Protein 2HUH (pdb70)

Secondary structure (DSSP, 8-state):
-PPPPTTTTS--EEEEEEES-TT----EEEEEEE-SSSEEEEEEEEEETTEEEEEEEEEE-TTEEEEEEEE-GGGGG--EEEEEEEEE-SSS-------EEEEEE--GGGGG-GGGSEEETTEEEEEEEEEEEETTEE-TTS--

Organism: Bacteroides thetaiotaomicron (strain ATCC 29148 / DSM 2079 / JCM 5827 / CCUG 10774 / NCTC 10582 / VPI-5482 / E50) (NCBI:txid226186)

Structure (mmCIF, N/CA/C/O backbone):
data_2HUH
#
_entry.id   2HUH
#
_cell.length_a   43.043
_cell.length_b   43.043
_cell.length_c   167.295
_cell.angle_alpha   90.000
_cell.angle_beta   90.000
_cell.angle_gamma   90.000
#
_symmetry.space_group_name_H-M   'P 43 21 2'
#
loop_
_entity.id
_entity.type
_entity.pdbx_description
1 polymer 'Putative DNA mismatch repair protein'
2 non-polymer 'MAGNESIUM ION'
3 water water
#
loop_
_atom_site.group_PDB
_atom_site.id
_atom_site.type_symbol
_atom_site.label_atom_id
_atom_site.label_alt_id
_atom_site.label_comp_id
_atom_site.label_asym_id
_atom_site.label_entity_id
_atom_site.label_seq_id
_atom_site.pdbx_PDB_ins_code
_atom_site.Cartn_x
_atom_site.Cartn_y
_atom_site.Cartn_z
_atom_site.occupancy
_atom_site.B_iso_or_equiv
_atom_site.auth_seq_id
_atom_site.auth_comp_id
_atom_site.auth_asym_id
_atom_site.auth_atom_id
_atom_site.pdbx_PDB_model_num
ATOM 1 N N . ARG A 1 1 ? 0.937 -13.259 61.440 1.00 25.01 81 ARG A N 1
ATOM 2 C CA . ARG A 1 1 ? 0.290 -12.120 60.712 1.00 23.86 81 ARG A CA 1
ATOM 3 C C . ARG A 1 1 ? -0.776 -11.433 61.560 1.00 22.72 81 ARG A C 1
ATOM 4 O O . ARG A 1 1 ? -1.502 -12.071 62.348 1.00 21.67 81 ARG A O 1
ATOM 8 N N . GLN A 1 2 ? -0.882 -10.123 61.362 1.00 21.61 82 GLN A N 1
ATOM 9 C CA . GLN A 1 2 ? -1.879 -9.326 62.050 1.00 22.60 82 GLN A CA 1
ATOM 10 C C . GLN A 1 2 ? -3.224 -9.366 61.302 1.00 21.34 82 GLN A C 1
ATOM 11 O O . GLN A 1 2 ? -3.262 -9.356 60.085 1.00 19.61 82 GLN A O 1
ATOM 17 N N . PRO A 1 3 ? -4.331 -9.402 62.056 1.00 21.25 83 PRO A N 1
ATOM 18 C CA . PRO A 1 3 ? -5.656 -9.336 61.441 1.00 20.09 83 PRO A CA 1
ATOM 19 C C . PRO A 1 3 ? -6.013 -7.900 61.052 1.00 19.77 83 PRO A C 1
ATOM 20 O O . PRO A 1 3 ? -5.319 -6.936 61.444 1.00 20.02 83 PRO A O 1
ATOM 24 N N . GLU A 1 4 ? -7.092 -7.765 60.290 1.00 19.62 84 GLU A N 1
ATOM 25 C CA . GLU A 1 4 ? -7.667 -6.456 60.054 1.00 17.97 84 GLU A CA 1
ATOM 26 C C . GLU A 1 4 ? -8.081 -5.783 61.369 1.00 16.62 84 GLU A C 1
ATOM 27 O O . GLU A 1 4 ? -8.362 -6.447 62.391 1.00 20.88 84 GLU A O 1
ATOM 33 N N . VAL A 1 5 ? -8.134 -4.463 61.328 1.00 13.40 85 VAL A N 1
ATOM 34 C CA . VAL A 1 5 ? -8.386 -3.615 62.496 1.00 14.54 85 VAL A CA 1
ATOM 35 C C . VAL A 1 5 ? -9.852 -3.195 62.521 1.00 13.85 85 VAL A C 1
ATOM 36 O O . VAL A 1 5 ? -10.428 -2.834 61.498 1.00 12.02 85 VAL A O 1
ATOM 40 N N . ARG A 1 6 ? -10.451 -3.222 63.707 1.00 13.22 86 ARG A N 1
ATOM 41 C CA . ARG A 1 6 ? -11.777 -2.673 63.902 1.00 14.66 86 ARG A CA 1
ATOM 42 C C . ARG A 1 6 ? -11.759 -1.202 63.509 1.00 15.66 86 ARG A C 1
ATOM 43 O O . ARG A 1 6 ? -10.849 -0.464 63.890 1.00 19.58 86 ARG A O 1
ATOM 45 N N . GLY A 1 7 ? -12.716 -0.785 62.684 1.00 13.54 87 GLY A N 1
ATOM 46 C CA . GLY A 1 7 ? -12.766 0.592 62.235 1.00 12.90 87 GLY A CA 1
ATOM 47 C C . GLY A 1 7 ? -11.912 0.868 61.011 1.00 13.14 87 GLY A C 1
ATOM 48 O O . GLY A 1 7 ? -11.985 1.959 60.461 1.00 13.77 87 GLY A O 1
ATOM 49 N N . GLY A 1 8 ? -11.075 -0.087 60.614 1.00 11.60 88 GLY A N 1
ATOM 50 C CA . GLY A 1 8 ? -10.131 0.131 59.538 1.00 11.50 88 GLY A CA 1
ATOM 51 C C . GLY A 1 8 ? -10.749 0.071 58.146 1.00 10.82 88 GLY A C 1
ATOM 52 O O . GLY A 1 8 ? -10.046 0.283 57.142 1.00 10.44 88 GLY A O 1
ATOM 53 N N . ASP A 1 9 ? -12.055 -0.205 58.037 1.00 9.76 89 ASP A N 1
ATOM 54 C CA . ASP A 1 9 ? -12.711 -0.134 56.711 1.00 9.94 89 ASP A CA 1
ATOM 55 C C . ASP A 1 9 ? -13.086 1.288 56.337 1.00 10.62 89 ASP A C 1
ATOM 56 O O . ASP A 1 9 ? -13.544 1.543 55.224 1.00 12.52 89 ASP A O 1
ATOM 61 N N . THR A 1 10 ? -12.841 2.201 57.256 1.00 10.83 90 THR A N 1
ATOM 62 C CA . THR A 1 10 ? -12.873 3.623 57.008 1.00 13.42 90 THR A CA 1
ATOM 63 C C . THR A 1 10 ? -11.472 4.005 56.586 1.00 11.92 90 THR A C 1
ATOM 64 O O . THR A 1 10 ? -10.489 3.731 57.272 1.00 13.64 90 THR A O 1
ATOM 68 N N . LEU A 1 11 ? -11.363 4.654 55.441 1.00 11.92 91 LEU A N 1
ATOM 69 C CA . LEU A 1 11 ? -10.050 4.999 54.929 1.00 11.23 91 LEU A CA 1
ATOM 70 C C . LEU A 1 11 ? -9.485 6.228 55.658 1.00 10.83 91 LEU A C 1
ATOM 71 O O . LEU A 1 11 ? -10.125 7.282 55.699 1.00 13.90 91 LEU A O 1
ATOM 76 N N . ASN A 1 12 ? -8.295 6.051 56.238 1.00 10.95 92 ASN A N 1
ATOM 77 C CA . ASN A 1 12 ? -7.520 7.121 56.862 1.00 10.25 92 ASN A CA 1
ATOM 78 C C . ASN A 1 12 ? -6.097 6.995 56.357 1.00 12.33 92 ASN A C 1
ATOM 79 O O . ASN A 1 12 ? -5.437 5.988 56.629 1.00 12.88 92 ASN A O 1
ATOM 84 N N . VAL A 1 13 ? -5.644 7.996 55.602 1.00 8.53 93 VAL A N 1
ATOM 85 C CA . VAL A 1 13 ? -4.325 7.958 54.994 1.00 8.08 93 VAL A CA 1
ATOM 86 C C . VAL A 1 13 ? -3.689 9.320 55.180 1.00 8.70 93 VAL A C 1
ATOM 87 O O . VAL A 1 13 ? -4.328 10.334 54.903 1.00 9.19 93 VAL A O 1
ATOM 91 N N . PHE A 1 14 ? -2.423 9.313 55.577 1.00 8.08 94 PHE A N 1
ATOM 92 C CA . PHE A 1 14 ? -1.693 10.542 55.945 1.00 9.38 94 PHE A CA 1
ATOM 93 C C . PHE A 1 14 ? -0.342 10.587 55.280 1.00 10.37 94 PHE A C 1
ATOM 94 O O . PHE A 1 14 ? 0.298 9.544 55.061 1.00 10.37 94 PHE A O 1
ATOM 102 N N . LEU A 1 15 ? 0.102 11.799 54.990 1.00 9.65 95 LEU A N 1
ATOM 103 C CA . LEU A 1 15 ? 1.462 12.050 54.530 1.00 8.99 95 LEU A CA 1
ATOM 104 C C . LEU A 1 15 ? 2.192 12.649 55.716 1.00 10.34 95 LEU A C 1
ATOM 105 O O . LEU A 1 15 ? 1.770 13.687 56.227 1.00 10.47 95 LEU A O 1
ATOM 110 N N . ALA A 1 16 ? 3.270 12.007 56.173 1.00 9.54 96 ALA A N 1
ATOM 111 C CA . ALA A 1 16 ? 3.945 12.408 57.434 1.00 9.57 96 ALA A CA 1
ATOM 112 C C . ALA A 1 16 ? 5.391 12.722 57.139 1.00 11.26 96 ALA A C 1
ATOM 113 O O . ALA A 1 16 ? 6.051 11.953 56.426 1.00 10.05 96 ALA A O 1
ATOM 115 N N . TYR A 1 17 ? 5.892 13.816 57.719 1.00 9.79 97 TYR A N 1
ATOM 116 C CA . TYR A 1 17 ? 7.295 14.134 57.643 1.00 8.88 97 TYR A CA 1
ATOM 117 C C . TYR A 1 17 ? 7.873 14.065 59.047 1.00 10.81 97 TYR A C 1
ATOM 118 O O . TYR A 1 17 ? 7.278 14.584 59.980 1.00 9.61 97 TYR A O 1
ATOM 127 N N . VAL A 1 18 ? 9.002 13.374 59.171 1.00 8.86 98 VAL A N 1
ATOM 128 C CA . VAL A 1 18 ? 9.590 13.077 60.467 1.00 8.53 98 VAL A CA 1
ATOM 129 C C . VAL A 1 18 ? 11.101 13.317 60.411 1.00 7.51 98 VAL A C 1
ATOM 130 O O . VAL A 1 18 ? 11.752 12.879 59.471 1.00 9.39 98 VAL A O 1
ATOM 134 N N . PRO A 1 19 ? 11.683 13.949 61.456 1.00 8.43 99 PRO A N 1
ATOM 135 C CA . PRO A 1 19 ? 13.137 14.014 61.449 1.00 9.82 99 PRO A CA 1
ATOM 136 C C . PRO A 1 19 ? 13.757 12.626 61.671 1.00 10.36 99 PRO A C 1
ATOM 137 O O . PRO A 1 19 ? 13.226 11.808 62.434 1.00 11.13 99 PRO A O 1
ATOM 141 N N . GLU A 1 20 ? 14.899 12.383 61.050 1.00 9.19 100 GLU A N 1
ATOM 142 C CA . GLU A 1 20 ? 15.649 11.162 61.317 1.00 11.65 100 GLU A CA 1
ATOM 143 C C . GLU A 1 20 ? 16.160 11.192 62.758 1.00 13.00 100 GLU A C 1
ATOM 144 O O . GLU A 1 20 ? 16.228 10.168 63.413 1.00 11.76 100 GLU A O 1
ATOM 150 N N . ASP A 1 21 ? 16.541 12.384 63.229 1.00 9.44 101 ASP A N 1
ATOM 151 C CA . ASP A 1 21 ? 17.109 12.559 64.569 1.00 10.05 101 ASP A CA 1
ATOM 152 C C . ASP A 1 21 ? 16.534 13.842 65.135 1.00 8.74 101 ASP A C 1
ATOM 153 O O . ASP A 1 21 ? 17.055 14.930 64.889 1.00 8.79 101 ASP A O 1
ATOM 158 N N . ALA A 1 22 ? 15.458 13.717 65.904 1.00 9.28 102 ALA A N 1
ATOM 159 C CA . ALA A 1 22 ? 14.793 14.906 66.454 1.00 9.50 102 ALA A CA 1
ATOM 160 C C . ALA A 1 22 ? 15.638 15.638 67.465 1.00 10.60 102 ALA A C 1
ATOM 161 O O . ALA A 1 22 ? 15.316 16.779 67.826 1.00 11.81 102 ALA A O 1
ATOM 163 N N . LYS A 1 23 ? 16.667 14.985 67.993 1.00 9.44 103 LYS A N 1
ATOM 164 C CA . LYS A 1 23 ? 17.585 15.631 68.907 1.00 9.88 103 LYS A CA 1
ATOM 165 C C . LYS A 1 23 ? 18.663 16.491 68.270 1.00 7.20 103 LYS A C 1
ATOM 166 O O . LYS A 1 23 ? 19.429 17.103 68.999 1.00 8.11 103 LYS A O 1
ATOM 172 N N . ALA A 1 24 ? 18.768 16.460 66.930 1.00 6.77 104 ALA A N 1
ATOM 173 C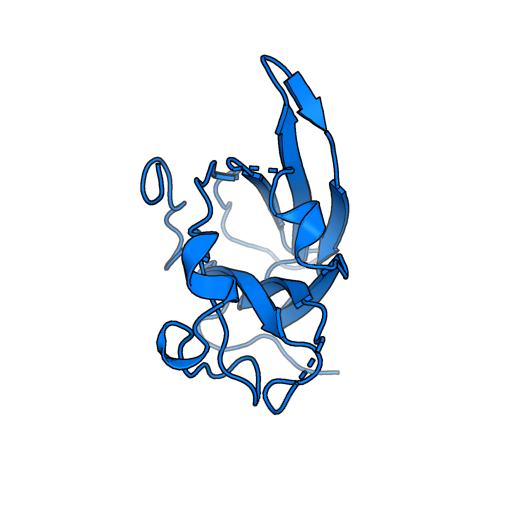 CA . ALA A 1 24 ? 19.844 17.173 66.233 1.00 6.94 104 ALA A CA 1
ATOM 174 C C . ALA A 1 24 ? 19.202 17.958 65.089 1.00 7.39 104 ALA A C 1
ATOM 175 O O . ALA A 1 24 ? 19.428 17.647 63.928 1.00 7.98 104 ALA A O 1
ATOM 198 N N . THR A 1 27 ? 21.298 19.294 61.979 1.00 6.98 107 THR A N 1
ATOM 199 C CA . THR A 1 27 ? 21.943 18.387 61.033 1.00 9.22 107 THR A CA 1
ATOM 200 C C . THR A 1 27 ? 21.024 17.347 60.465 1.00 7.83 107 THR A C 1
ATOM 201 O O . THR A 1 27 ? 21.322 16.717 59.423 1.00 9.89 107 THR A O 1
ATOM 205 N N . THR A 1 28 ? 19.884 17.103 61.106 1.00 6.98 108 THR A N 1
ATOM 206 C CA . THR A 1 28 ? 19.096 15.983 60.699 1.00 7.04 108 THR A CA 1
ATOM 207 C C . THR A 1 28 ? 18.459 16.113 59.302 1.00 7.06 108 THR A C 1
ATOM 208 O O . THR A 1 28 ? 17.995 17.194 58.928 1.00 9.70 108 THR A O 1
ATOM 212 N N . PRO A 1 29 ? 18.474 15.002 58.556 1.00 10.01 109 PRO A N 1
ATOM 213 C CA . PRO A 1 29 ? 17.574 14.913 57.428 1.00 9.07 109 PRO A CA 1
ATOM 214 C C . PRO A 1 29 ? 16.172 14.518 57.889 1.00 9.59 109 PRO A C 1
ATOM 215 O O . PRO A 1 29 ? 15.914 14.262 59.064 1.00 9.16 109 PRO A O 1
ATOM 219 N N . PHE A 1 30 ? 15.265 14.479 56.936 1.00 10.39 110 PHE A N 1
ATOM 220 C CA . PHE A 1 30 ? 13.879 14.207 57.166 1.00 9.36 110 PHE A CA 1
ATOM 221 C C . PHE A 1 30 ? 13.425 13.001 56.324 1.00 10.62 110 PHE A C 1
ATOM 222 O O . PHE A 1 30 ? 14.010 12.673 55.308 1.00 10.87 110 PHE A O 1
ATOM 230 N N . GLU A 1 31 ? 12.357 12.389 56.784 1.00 11.14 111 GLU A N 1
ATOM 231 C CA . GLU A 1 31 ? 11.731 11.236 56.130 1.00 10.87 111 GLU A CA 1
ATOM 232 C C . GLU A 1 31 ? 10.287 11.573 55.812 1.00 11.27 111 GLU A C 1
ATOM 233 O O . GLU A 1 31 ? 9.584 12.126 56.641 1.00 11.41 111 GLU A O 1
ATOM 239 N N . ALA A 1 32 ? 9.846 11.252 54.594 1.00 10.04 112 ALA A N 1
ATOM 240 C CA . ALA A 1 32 ? 8.450 11.362 54.198 1.00 8.70 112 ALA A CA 1
ATOM 241 C C . ALA A 1 32 ? 7.859 9.972 54.176 1.00 8.59 112 ALA A C 1
ATOM 242 O O . ALA A 1 32 ? 8.472 9.052 53.612 1.00 9.72 112 ALA A O 1
ATOM 244 N N . TYR A 1 33 ? 6.692 9.803 54.789 1.00 9.39 113 TYR A N 1
ATOM 245 C CA . TYR A 1 33 ? 6.001 8.522 54.817 1.00 10.59 113 TYR A CA 1
ATOM 246 C C . TYR A 1 33 ? 4.582 8.678 54.332 1.00 9.56 113 TYR A C 1
ATOM 247 O O . TYR A 1 33 ? 3.936 9.702 54.513 1.00 10.02 113 TYR A O 1
ATOM 256 N N . LEU A 1 34 ? 4.096 7.610 53.704 1.00 9.64 114 LEU A N 1
ATOM 257 C CA . LEU A 1 34 ? 2.650 7.430 53.517 1.00 10.78 114 LEU A CA 1
ATOM 258 C C . LEU A 1 34 ? 2.189 6.490 54.611 1.00 11.87 114 LEU A C 1
ATOM 259 O O . LEU A 1 34 ? 2.705 5.371 54.741 1.00 12.77 114 LEU A O 1
ATOM 264 N N . VAL A 1 35 ? 1.255 6.959 55.445 1.00 9.89 115 VAL A N 1
ATOM 265 C CA . VAL A 1 35 ? 0.749 6.195 56.568 1.00 9.49 115 VAL A CA 1
ATOM 266 C C . VAL A 1 35 ? -0.654 5.722 56.239 1.00 9.82 115 VAL A C 1
ATOM 267 O O . VAL A 1 35 ? -1.590 6.512 56.086 1.00 10.66 115 VAL A O 1
ATOM 271 N N . ASN A 1 36 ? -0.818 4.406 56.144 1.00 8.75 116 ASN A N 1
ATOM 272 C CA . ASN A 1 36 ? -2.081 3.818 55.738 1.00 9.20 116 ASN A CA 1
ATOM 273 C C . ASN A 1 36 ? -2.775 3.188 56.938 1.00 10.35 116 ASN A C 1
ATOM 274 O O . ASN A 1 36 ? -2.588 2.010 57.258 1.00 10.74 116 ASN A O 1
ATOM 279 N N . ASP A 1 37 ? -3.554 4.004 57.622 1.00 9.63 117 ASP A N 1
ATOM 280 C CA . ASP A 1 37 ? -4.289 3.596 58.790 1.00 9.27 117 ASP A CA 1
ATOM 281 C C . ASP A 1 37 ? -5.650 3.046 58.356 1.00 10.81 117 ASP A C 1
ATOM 282 O O . ASP A 1 37 ? -6.711 3.616 58.590 1.00 11.06 117 ASP A O 1
ATOM 287 N N . SER A 1 38 ? -5.581 1.929 57.657 1.00 9.02 118 SER A N 1
ATOM 288 C CA . SER A 1 38 ? -6.756 1.313 57.079 1.00 9.09 118 SER A CA 1
ATOM 289 C C . SER A 1 38 ? -6.514 -0.137 56.705 1.00 8.54 118 SER A C 1
ATOM 290 O O . SER A 1 38 ? -5.393 -0.572 56.561 1.00 9.67 118 SER A O 1
ATOM 293 N N . ASN A 1 39 ? -7.620 -0.833 56.481 1.00 7.54 119 ASN A N 1
ATOM 294 C CA . ASN A 1 39 ? -7.615 -2.254 56.115 1.00 8.77 119 ASN A CA 1
ATOM 295 C C . ASN A 1 39 ? -7.465 -2.473 54.606 1.00 8.72 119 ASN A C 1
ATOM 296 O O . ASN A 1 39 ? -7.518 -3.597 54.142 1.00 10.50 119 ASN A O 1
ATOM 301 N N . TYR A 1 40 ? -7.250 -1.386 53.850 1.00 10.11 120 TYR A N 1
ATOM 302 C CA A TYR A 1 40 ? -7.095 -1.462 52.379 0.50 9.05 120 TYR A CA 1
ATOM 303 C CA B TYR A 1 40 ? -7.120 -1.495 52.394 0.50 9.89 120 TYR A CA 1
ATOM 304 C C . TYR A 1 40 ? -5.655 -1.495 51.947 1.00 9.22 120 TYR A C 1
ATOM 305 O O . TYR A 1 40 ? -4.788 -0.920 52.605 1.00 10.41 120 TYR A O 1
ATOM 322 N N . TYR A 1 41 ? -5.384 -2.161 50.823 1.00 9.19 121 TYR A N 1
ATOM 323 C CA . TYR A 1 41 ? -4.161 -1.947 50.072 1.00 9.06 121 TYR A CA 1
ATOM 324 C C . TYR A 1 41 ? -4.333 -0.618 49.311 1.00 9.15 121 TYR A C 1
ATOM 325 O O . TYR A 1 41 ? -5.435 -0.290 48.911 1.00 9.61 121 TYR A O 1
ATOM 334 N N . LEU A 1 42 ? -3.238 0.100 49.109 1.00 9.19 122 LEU A N 1
ATOM 335 C CA . LEU A 1 42 ? -3.240 1.337 48.317 1.00 8.22 122 LEU A CA 1
ATOM 336 C C . LEU A 1 42 ? -2.258 1.174 47.167 1.00 10.23 122 LEU A C 1
ATOM 337 O O . LEU A 1 42 ? -1.176 0.620 47.372 1.00 10.73 122 LEU A O 1
ATOM 342 N N . TYR A 1 43 ? -2.599 1.704 45.996 1.00 9.04 123 TYR A N 1
ATOM 343 C CA . TYR A 1 43 ? -1.593 2.077 45.020 1.00 7.60 123 TYR A CA 1
ATOM 344 C C . TYR A 1 43 ? -1.528 3.581 45.114 1.00 9.92 123 TYR A C 1
ATOM 345 O O . TYR A 1 43 ? -2.588 4.232 45.205 1.00 9.25 123 TYR A O 1
ATOM 354 N N . TYR A 1 44 ? -0.326 4.140 45.078 1.00 9.42 124 TYR A N 1
ATOM 355 C CA . TYR A 1 44 ? -0.175 5.573 45.246 1.00 8.87 124 TYR A CA 1
ATOM 356 C C . TYR A 1 44 ? 0.924 6.118 44.342 1.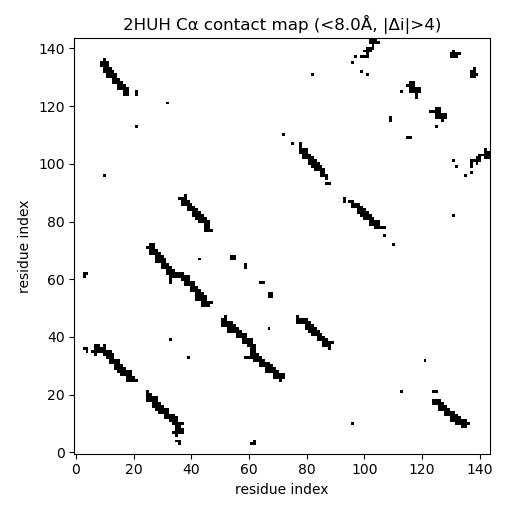00 8.91 124 TYR A C 1
ATOM 357 O O . TYR A 1 44 ? 1.818 5.396 43.889 1.00 8.85 124 TYR A O 1
ATOM 366 N N . THR A 1 45 ? 0.866 7.442 44.155 1.00 7.81 125 THR A N 1
ATOM 367 C CA . THR A 1 45 ? 1.969 8.234 43.665 1.00 10.18 125 THR A CA 1
ATOM 368 C C . THR A 1 45 ? 2.127 9.436 44.581 1.00 8.39 125 THR A C 1
ATOM 369 O O . THR A 1 45 ? 1.153 9.941 45.181 1.00 9.74 125 THR A O 1
ATOM 373 N N . TYR A 1 46 ? 3.376 9.880 44.688 1.00 9.20 126 TYR A N 1
ATOM 374 C CA . TYR A 1 46 ? 3.762 11.092 45.435 1.00 8.60 126 TYR A CA 1
ATOM 375 C C . TYR A 1 46 ? 4.565 11.964 44.492 1.00 8.85 126 TYR A C 1
ATOM 376 O O . TYR A 1 46 ? 5.596 11.527 43.987 1.00 10.88 126 TYR A O 1
ATOM 385 N N . LEU A 1 47 ? 4.043 13.149 44.212 1.00 10.07 127 LEU A N 1
ATOM 386 C CA . LEU A 1 47 ? 4.544 14.024 43.163 1.00 10.57 127 LEU A CA 1
ATOM 387 C C . LEU A 1 47 ? 4.858 15.397 43.705 1.00 10.49 127 LEU A C 1
ATOM 388 O O . LEU A 1 47 ? 4.247 15.835 44.669 1.00 10.45 127 LEU A O 1
ATOM 393 N N . SER A 1 48 ? 5.786 16.098 43.048 1.00 10.50 128 SER A N 1
ATOM 394 C CA . SER A 1 48 ? 6.053 17.500 43.384 1.00 9.27 128 SER A CA 1
ATOM 395 C C . SER A 1 48 ? 5.993 18.371 42.125 1.00 10.32 128 SER A C 1
ATOM 396 O O . SER A 1 48 ? 6.409 17.940 41.038 1.00 10.27 128 SER A O 1
ATOM 399 N N . ALA A 1 49 ? 5.427 19.574 42.283 1.00 10.06 129 ALA A N 1
ATOM 400 C CA . ALA A 1 49 ? 5.225 20.501 41.173 1.00 11.34 129 ALA A CA 1
ATOM 401 C C . ALA A 1 49 ? 6.534 21.205 40.837 1.00 15.09 129 ALA A C 1
ATOM 402 O O . ALA A 1 49 ? 7.302 21.575 41.707 1.00 14.40 129 ALA A O 1
ATOM 404 N N . GLU A 1 50 ? 6.751 21.426 39.551 1.00 16.41 130 GLU A N 1
ATOM 405 C CA . GLU A 1 50 ? 7.848 22.236 39.124 1.00 19.51 130 GLU A CA 1
ATOM 406 C C . GLU A 1 50 ? 7.329 22.927 37.896 1.00 20.52 130 GLU A C 1
ATOM 407 O O . GLU A 1 50 ? 7.227 22.328 36.836 1.00 18.18 130 GLU A O 1
ATOM 413 N N . GLY A 1 51 ? 6.926 24.177 38.068 1.00 23.61 131 GLY A N 1
ATOM 414 C CA . GLY A 1 51 ? 6.356 24.948 36.986 1.00 24.01 131 GLY A CA 1
ATOM 415 C C . GLY A 1 51 ? 4.951 24.477 36.704 1.00 23.22 131 GLY A C 1
ATOM 416 O O . GLY A 1 51 ? 4.139 24.347 37.622 1.00 27.16 131 GLY A O 1
ATOM 417 N N . LYS A 1 52 ? 4.682 24.185 35.437 1.00 21.67 132 LYS A N 1
ATOM 418 C CA . LYS A 1 52 ? 3.385 23.693 35.026 1.00 22.11 132 LYS A CA 1
ATOM 419 C C . LYS A 1 52 ? 3.362 22.159 35.059 1.00 21.98 132 LYS A C 1
ATOM 420 O O . LYS A 1 52 ? 2.343 21.540 34.733 1.00 27.36 132 LYS A O 1
ATOM 423 N N . ALA A 1 53 ? 4.476 21.534 35.451 1.00 17.23 133 ALA A N 1
ATOM 424 C CA . ALA A 1 53 ? 4.562 20.087 35.392 1.00 14.88 133 ALA A CA 1
ATOM 425 C C . ALA A 1 53 ? 4.789 19.528 36.779 1.00 13.66 133 ALA A C 1
ATOM 426 O O . ALA A 1 53 ? 4.869 20.290 37.746 1.00 11.77 133 ALA A O 1
ATOM 428 N N . TRP A 1 54 ? 4.870 18.212 36.845 1.00 11.27 134 TRP A N 1
ATOM 429 C CA . TRP A 1 54 ? 5.051 17.474 38.094 1.00 11.66 134 TRP A CA 1
ATOM 430 C C . TRP A 1 54 ? 6.076 16.361 37.931 1.00 12.48 134 TRP A C 1
ATOM 431 O O . TRP A 1 54 ? 6.145 15.702 36.886 1.00 11.63 134 TRP A O 1
ATOM 442 N N . ASN A 1 55 ? 6.853 16.153 38.982 1.00 11.18 135 ASN A N 1
ATOM 443 C CA . ASN A 1 55 ? 7.835 15.089 39.038 1.00 11.37 135 ASN A CA 1
ATOM 444 C C . ASN A 1 55 ? 7.406 14.042 40.025 1.00 12.89 135 ASN A C 1
ATOM 445 O O . ASN A 1 55 ? 6.954 14.363 41.115 1.00 11.10 135 ASN A O 1
ATOM 450 N N . ASN A 1 56 ? 7.537 12.798 39.614 1.00 12.09 136 ASN A N 1
ATOM 451 C CA A ASN A 1 56 ? 7.163 11.707 40.478 0.50 11.96 136 ASN A CA 1
ATOM 452 C CA B ASN A 1 56 ? 7.187 11.666 40.436 0.50 11.82 136 ASN A CA 1
ATOM 453 C C . ASN A 1 56 ? 8.310 11.412 41.403 1.00 12.64 136 ASN A C 1
ATOM 454 O O . ASN A 1 56 ? 9.441 11.181 40.967 1.00 17.24 136 ASN A O 1
ATOM 463 N N . ARG A 1 57 ? 8.017 11.467 42.706 1.00 10.55 137 ARG A N 1
ATOM 464 C CA . ARG A 1 57 ? 9.033 11.189 43.710 1.00 10.24 137 ARG A CA 1
ATOM 465 C C . ARG A 1 57 ? 8.986 9.778 44.240 1.00 10.89 137 ARG A C 1
ATOM 466 O O . ARG A 1 57 ? 10.010 9.244 44.695 1.00 12.78 137 ARG A O 1
ATOM 474 N N . SER A 1 58 ? 7.821 9.165 44.220 1.00 10.33 138 SER A N 1
ATOM 475 C CA . SER A 1 58 ? 7.677 7.786 44.739 1.00 11.38 138 SER A CA 1
ATOM 476 C C . SER A 1 58 ? 6.337 7.252 44.248 1.00 13.19 138 SER A C 1
ATOM 477 O O . SER A 1 58 ? 5.396 8.023 44.062 1.00 10.56 138 SER A O 1
ATOM 480 N N . HIS A 1 59 ? 6.262 5.951 44.014 1.00 11.16 139 HIS A N 1
ATOM 481 C CA . HIS A 1 59 ? 4.996 5.304 43.646 1.00 11.04 139 H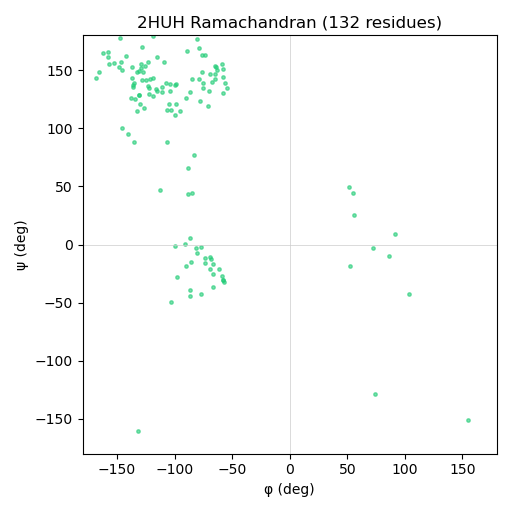IS A CA 1
ATOM 482 C C . HIS A 1 59 ? 5.068 3.840 43.986 1.00 11.31 139 HIS A C 1
ATOM 483 O O . HIS A 1 59 ? 6.158 3.276 44.093 1.00 10.70 139 HIS A O 1
ATOM 490 N N . GLY A 1 60 ? 3.905 3.223 44.198 1.00 9.92 140 GLY A N 1
ATOM 491 C CA . GLY A 1 60 ? 3.872 1.791 44.426 1.00 9.95 140 GLY A CA 1
ATOM 492 C C . GLY A 1 60 ? 2.667 1.357 45.225 1.00 11.13 140 GLY A C 1
ATOM 493 O O . GLY A 1 60 ? 1.629 1.968 45.176 1.00 11.72 140 GLY A O 1
ATOM 494 N N . LEU A 1 61 ? 2.861 0.269 45.960 1.00 11.03 141 LEU A N 1
ATOM 495 C CA . LEU A 1 61 ? 1.846 -0.353 46.798 1.00 11.46 141 LEU A CA 1
ATOM 496 C C . LEU A 1 61 ? 2.137 -0.111 48.282 1.00 12.33 141 LEU A C 1
ATOM 497 O O . LEU A 1 61 ? 3.303 -0.220 48.719 1.00 14.32 141 LEU A O 1
ATOM 502 N N . VAL A 1 62 ? 1.075 0.166 49.040 1.00 12.27 142 VAL A N 1
ATOM 503 C CA . VAL A 1 62 ? 1.130 0.147 50.497 1.00 11.06 142 VAL A CA 1
ATOM 504 C C . VAL A 1 62 ? 0.146 -0.913 50.987 1.00 10.03 142 VAL A C 1
ATOM 505 O O . VAL A 1 62 ? -1.006 -0.959 50.615 1.00 12.06 142 VAL A O 1
ATOM 509 N N . GLU A 1 63 ? 0.648 -1.802 51.826 1.00 9.83 143 GLU A N 1
ATOM 510 C CA . GLU A 1 63 ? -0.182 -2.825 52.450 1.00 10.36 143 GLU A CA 1
ATOM 511 C C . GLU A 1 63 ? -1.094 -2.250 53.549 1.00 9.94 143 GLU A C 1
ATOM 512 O O . GLU A 1 63 ? -0.868 -1.170 54.045 1.00 9.50 143 GLU A O 1
ATOM 518 N N . PRO A 1 64 ? -2.129 -2.995 53.941 1.00 9.83 144 PRO A N 1
ATOM 519 C CA . PRO A 1 64 ? -2.990 -2.511 55.023 1.00 9.91 144 PRO A CA 1
ATOM 520 C C . PRO A 1 64 ? -2.238 -2.230 56.338 1.00 11.02 144 PRO A C 1
ATOM 521 O O . PRO A 1 64 ? -1.301 -2.950 56.687 1.00 10.35 144 PRO A O 1
ATOM 525 N N . ASN A 1 65 ? -2.655 -1.202 57.054 1.00 11.06 145 ASN A N 1
ATOM 526 C CA . ASN A 1 65 ? -2.194 -0.987 58.462 1.00 10.59 145 ASN A CA 1
ATOM 527 C C . ASN A 1 65 ? -0.685 -0.943 58.583 1.00 10.61 145 ASN A C 1
ATOM 528 O O . ASN A 1 65 ? -0.071 -1.502 59.506 1.00 11.05 145 ASN A O 1
ATOM 533 N N . THR A 1 66 ? -0.087 -0.209 57.652 1.00 8.82 146 THR A N 1
ATOM 534 C CA . THR A 1 66 ? 1.337 -0.007 57.668 1.00 7.41 146 THR A CA 1
ATOM 535 C C . THR A 1 66 ? 1.709 1.359 57.120 1.00 11.64 146 THR A C 1
ATOM 536 O O . THR A 1 66 ? 0.834 2.158 56.738 1.00 10.85 146 THR A O 1
ATOM 540 N N . LYS A 1 67 ? 3.010 1.629 57.152 1.00 12.09 147 LYS A N 1
ATOM 541 C CA . LYS A 1 67 ? 3.532 2.874 56.595 1.00 12.60 147 LYS A CA 1
ATOM 542 C C . LYS A 1 67 ? 4.674 2.533 55.654 1.00 12.38 147 LYS A C 1
ATOM 543 O O . LYS A 1 67 ? 5.245 1.437 55.697 1.00 15.40 147 LYS A O 1
ATOM 549 N N . LEU A 1 68 ? 4.905 3.439 54.723 1.00 10.40 148 LEU A N 1
ATOM 550 C CA . LEU A 1 68 ? 5.935 3.262 53.727 1.00 12.03 148 LEU A CA 1
ATOM 551 C C . LEU A 1 68 ? 6.782 4.528 53.664 1.00 11.13 148 LEU A C 1
ATOM 552 O O . LEU A 1 68 ? 6.239 5.621 53.550 1.00 10.09 148 LE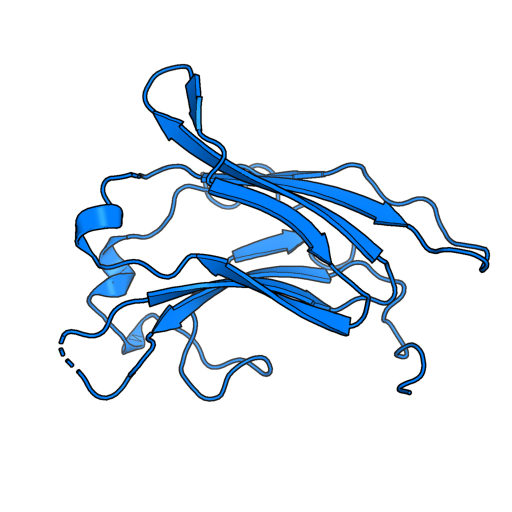U A O 1
ATOM 557 N N . LEU A 1 69 ? 8.090 4.352 53.753 1.00 11.62 149 LEU A N 1
ATOM 558 C CA . LEU A 1 69 ? 9.028 5.445 53.554 1.00 10.55 149 LEU A CA 1
ATOM 559 C C . LEU A 1 69 ? 9.040 5.817 52.081 1.00 10.30 149 LEU A C 1
ATOM 560 O O . LEU A 1 69 ? 9.341 4.980 51.219 1.00 13.17 149 LEU A O 1
ATOM 565 N N . LEU A 1 70 ? 8.665 7.065 51.812 1.00 9.08 150 LEU A N 1
ATOM 566 C CA . LEU A 1 70 ? 8.627 7.601 50.435 1.00 9.30 150 LEU A CA 1
ATOM 567 C C . LEU A 1 70 ? 9.992 8.158 50.024 1.00 11.01 150 LEU A C 1
ATOM 568 O O . LEU A 1 70 ? 10.418 8.052 48.855 1.00 13.00 150 LEU A O 1
ATOM 573 N N . GLU A 1 71 ? 10.683 8.823 50.945 1.00 9.76 151 GLU A N 1
ATOM 574 C CA . GLU A 1 71 ? 11.862 9.603 50.601 1.00 11.73 151 GLU A CA 1
ATOM 575 C C . GLU A 1 71 ? 12.596 9.995 51.859 1.00 12.08 151 GLU A C 1
ATOM 576 O O . GLU A 1 71 ? 11.970 10.264 52.859 1.00 11.19 151 GLU A O 1
ATOM 582 N N . GLU A 1 72 ? 13.912 10.012 51.786 1.00 12.49 152 GLU A N 1
ATOM 583 C CA A GLU A 1 72 ? 14.758 10.642 52.803 0.50 13.39 152 GLU A CA 1
ATOM 584 C CA B GLU A 1 72 ? 14.710 10.688 52.828 0.50 13.59 152 GLU A CA 1
ATOM 585 C C . GLU A 1 72 ? 15.396 11.840 52.134 1.00 13.08 152 GLU A C 1
ATOM 586 O O . GLU A 1 72 ? 15.909 11.704 51.019 1.00 12.52 152 GLU A O 1
ATOM 597 N N . PHE A 1 73 ? 15.361 13.003 52.793 1.00 10.66 153 PHE A N 1
ATOM 598 C CA . PHE A 1 73 ? 15.855 14.200 52.168 1.00 10.71 153 PHE A CA 1
ATOM 599 C C . PHE A 1 73 ? 16.458 15.172 53.160 1.00 11.38 153 PHE A C 1
ATOM 600 O O . PHE A 1 73 ? 16.087 15.204 54.328 1.00 11.41 153 PHE A O 1
ATOM 608 N N . THR A 1 74 ? 17.394 15.972 52.682 1.00 13.38 154 THR A N 1
ATOM 609 C CA . THR A 1 74 ? 17.897 17.110 53.463 1.00 11.76 154 THR A CA 1
ATOM 610 C C . THR A 1 74 ? 17.076 18.389 53.208 1.00 12.38 154 THR A C 1
ATOM 611 O O . THR A 1 74 ? 16.266 18.473 52.261 1.00 13.21 154 THR A O 1
ATOM 615 N N . LYS A 1 75 ? 17.267 19.394 54.071 1.00 12.03 155 LYS A N 1
ATOM 616 C CA . LYS A 1 75 ? 16.454 20.621 53.965 1.00 13.76 155 LYS A CA 1
ATOM 617 C C . LYS A 1 75 ? 16.618 21.393 52.641 1.00 14.01 155 LYS A C 1
ATOM 618 O O . LYS A 1 75 ? 15.730 22.146 52.259 1.00 13.73 155 LYS A O 1
ATOM 624 N N . ASP A 1 76 ? 17.717 21.182 51.926 1.00 15.82 156 ASP A N 1
ATOM 625 C CA . ASP A 1 76 ? 17.864 21.778 50.584 1.00 16.21 156 ASP A CA 1
ATOM 626 C C . ASP A 1 76 ? 16.747 21.330 49.628 1.00 15.65 156 ASP A C 1
ATOM 627 O O . ASP A 1 76 ? 16.388 22.044 48.692 1.00 21.81 156 ASP A O 1
ATOM 632 N N . VAL A 1 77 ? 16.200 20.162 49.867 1.00 13.96 157 VAL A N 1
ATOM 633 C CA . VAL A 1 77 ? 15.131 19.607 49.030 1.00 15.07 157 VAL A CA 1
ATOM 634 C C . VAL A 1 77 ? 13.781 20.324 49.267 1.00 13.56 157 VAL A C 1
ATOM 635 O O . VAL A 1 77 ? 12.854 20.221 48.451 1.00 13.10 157 VAL A O 1
ATOM 639 N N . LEU A 1 78 ? 13.668 21.072 50.366 1.00 12.81 158 LEU A N 1
ATOM 640 C CA . LEU A 1 78 ? 12.424 21.780 50.660 1.00 11.10 158 LEU A CA 1
ATOM 641 C C . LEU A 1 78 ? 12.027 22.733 49.547 1.00 11.59 158 LEU A C 1
ATOM 642 O O . LEU A 1 78 ? 10.826 22.982 49.357 1.00 14.18 158 LEU A O 1
ATOM 647 N N . ASN A 1 79 ? 13.011 23.273 48.836 1.00 15.64 159 ASN A N 1
ATOM 648 C CA A ASN A 1 79 ? 12.775 24.147 47.698 0.50 17.25 159 ASN A CA 1
ATOM 649 C CA B ASN A 1 79 ? 12.715 24.165 47.719 0.50 17.73 159 ASN A CA 1
ATOM 650 C C . ASN A 1 79 ? 12.018 23.447 46.567 1.00 17.67 159 ASN A C 1
ATOM 651 O O . ASN A 1 79 ? 11.434 24.103 45.704 1.00 20.63 159 ASN A O 1
ATOM 660 N N . GLU A 1 80 ? 12.076 22.118 46.543 1.00 14.80 160 GLU A N 1
ATOM 661 C CA . GLU A 1 80 ? 11.326 21.328 45.542 1.00 15.41 160 GLU A CA 1
ATOM 662 C C . GLU A 1 80 ? 9.906 20.965 45.988 1.00 15.49 160 GLU A C 1
ATOM 663 O O . GLU A 1 80 ? 9.126 20.398 45.219 1.00 16.24 160 GLU A O 1
ATOM 677 N N . GLU A 1 82 ? 7.449 22.957 47.576 1.00 13.01 162 GLU A N 1
ATOM 678 C CA . GLU A 1 82 ? 6.489 24.037 47.755 1.00 15.82 162 GLU A CA 1
ATOM 679 C C . GLU A 1 82 ? 5.056 23.504 47.573 1.00 15.57 162 GLU A C 1
ATOM 680 O O . GLU A 1 82 ? 4.153 23.858 48.313 1.00 12.77 162 GLU A O 1
ATOM 686 N N . ARG A 1 83 ? 4.866 22.654 46.564 1.00 13.15 163 ARG A N 1
ATOM 687 C CA . ARG A 1 83 ? 3.573 22.039 46.264 1.00 10.88 163 ARG A CA 1
ATOM 688 C C . ARG A 1 83 ? 3.845 20.576 45.932 1.00 9.21 163 ARG A C 1
ATOM 689 O O . ARG A 1 83 ? 4.670 20.291 45.058 1.00 11.05 163 ARG A O 1
ATOM 697 N N . VAL A 1 84 ? 3.160 19.691 46.640 1.00 10.35 164 VAL A N 1
ATOM 698 C CA . VAL A 1 84 ? 3.261 18.263 46.410 1.00 8.83 164 VAL A CA 1
ATOM 699 C C . VAL A 1 84 ? 1.850 17.698 46.234 1.00 10.47 164 VAL A C 1
ATOM 700 O O . VAL A 1 84 ? 0.852 18.378 46.389 1.00 9.12 164 VAL A O 1
ATOM 704 N N . ALA A 1 85 ? 1.766 16.456 45.815 1.00 10.04 165 ALA A N 1
ATOM 705 C CA . ALA A 1 85 ? 0.476 15.790 45.673 1.00 9.44 165 ALA A CA 1
ATOM 706 C C . ALA A 1 85 ? 0.633 14.321 46.015 1.00 9.46 165 ALA A C 1
ATOM 707 O O . ALA A 1 85 ? 1.704 13.724 45.819 1.00 9.48 165 ALA A O 1
ATOM 709 N N . VAL A 1 86 ? -0.459 13.754 46.523 1.00 8.71 166 VAL A N 1
ATOM 710 C CA . VAL A 1 86 ? -0.598 12.312 46.645 1.00 9.11 166 VAL A CA 1
ATOM 711 C C . VAL A 1 86 ? -1.840 11.897 45.876 1.00 9.31 166 VAL A C 1
ATOM 712 O O . VAL A 1 86 ? -2.916 12.438 46.078 1.00 9.57 166 VAL A O 1
ATOM 716 N N . GLN A 1 87 ? -1.689 10.888 45.012 1.00 9.64 167 GLN A N 1
ATOM 717 C CA . GLN A 1 87 ? -2.855 10.270 44.346 1.00 8.16 167 GLN A CA 1
ATOM 718 C C . GLN A 1 87 ? -2.887 8.811 44.764 1.00 7.78 167 GLN A C 1
ATOM 719 O O . GLN A 1 87 ? -1.837 8.177 44.896 1.00 9.90 167 GLN A O 1
ATOM 725 N N . LEU A 1 88 ? -4.073 8.282 44.955 1.00 8.98 168 LEU A N 1
ATOM 726 C CA . LEU A 1 88 ? -4.166 6.869 45.317 1.00 8.69 168 LEU A CA 1
ATOM 727 C C . LEU A 1 88 ? -5.506 6.272 44.992 1.00 8.80 168 LEU A C 1
ATOM 728 O O . LEU A 1 88 ? -6.500 6.976 44.825 1.00 9.73 168 LEU A O 1
ATOM 733 N N . ILE A 1 89 ? -5.500 4.946 44.929 1.00 8.76 169 ILE A N 1
ATOM 734 C CA . ILE A 1 89 ? -6.698 4.126 44.924 1.00 9.08 169 ILE A CA 1
ATOM 735 C C . ILE A 1 89 ? -6.540 3.059 45.998 1.00 10.71 169 ILE A C 1
ATOM 736 O O . ILE A 1 89 ? -5.414 2.701 46.366 1.00 9.96 169 ILE A O 1
ATOM 741 N N . ALA A 1 90 ? -7.664 2.602 46.538 1.00 9.79 170 ALA A N 1
ATOM 742 C CA . ALA A 1 90 ? -7.686 1.676 47.675 1.00 9.04 170 ALA A CA 1
ATOM 743 C C . ALA A 1 90 ? -8.500 0.456 47.317 1.00 11.99 170 ALA A C 1
ATOM 744 O O . ALA A 1 90 ? -9.512 0.555 46.600 1.00 10.85 170 ALA A O 1
ATOM 746 N N . PHE A 1 91 ? -8.076 -0.708 47.748 1.00 8.59 171 PHE A N 1
ATOM 747 C CA . PHE A 1 91 ? -8.790 -1.948 47.435 1.00 11.20 171 PHE A CA 1
ATOM 748 C C . PHE A 1 91 ? -8.465 -3.044 48.446 1.00 10.38 171 PHE A C 1
ATOM 749 O O . PHE A 1 91 ? -7.498 -2.929 49.218 1.00 11.29 171 PHE A O 1
ATOM 757 N N . LYS A 1 92 ? -9.263 -4.105 48.439 1.00 9.94 172 LYS A N 1
ATOM 758 C CA . LYS A 1 92 ? -8.932 -5.320 49.141 1.00 10.88 172 LYS A CA 1
ATOM 759 C C . LYS A 1 92 ? -8.756 -6.412 48.097 1.00 13.53 172 LYS A C 1
ATOM 760 O O . LYS A 1 92 ? -9.183 -6.274 46.958 1.00 14.03 172 LYS A O 1
ATOM 766 N N . ASP A 1 93 ? -8.095 -7.483 48.478 1.00 16.07 173 ASP A N 1
ATOM 767 C CA A ASP A 1 93 ? -7.783 -8.532 47.532 0.50 18.41 173 ASP A CA 1
ATOM 768 C CA B ASP A 1 93 ? -7.748 -8.535 47.542 0.50 18.28 173 ASP A CA 1
ATOM 769 C C . ASP A 1 93 ? -8.262 -9.829 48.142 1.00 20.35 173 ASP A C 1
ATOM 770 O O . ASP A 1 93 ? -7.698 -10.306 49.101 1.00 19.70 173 ASP A O 1
ATOM 779 N N . GLY A 1 94 ? -9.355 -10.349 47.597 1.00 19.15 174 GLY A N 1
ATOM 780 C CA . GLY A 1 94 ? -9.909 -11.636 48.031 1.00 19.88 174 GLY A CA 1
ATOM 781 C C . GLY A 1 94 ? -10.937 -11.528 49.125 1.00 20.62 174 GLY A C 1
ATOM 782 O O . GLY A 1 94 ? -11.325 -12.546 49.707 1.00 23.60 174 GLY A O 1
ATOM 783 N N . LYS A 1 95 ? -11.353 -10.308 49.441 1.00 19.06 175 LYS A N 1
ATOM 784 C CA . LYS A 1 95 ? -12.388 -10.037 50.434 1.00 21.67 175 LYS A CA 1
ATOM 785 C C . LYS A 1 95 ? -13.309 -9.002 49.805 1.00 19.07 175 LYS A C 1
ATOM 786 O O . LYS A 1 95 ? -12.809 -8.048 49.207 1.00 18.54 175 LYS A O 1
ATOM 792 N N . PRO A 1 96 ? -14.629 -9.139 49.979 1.00 15.53 176 PRO A N 1
ATOM 793 C CA . PRO A 1 96 ? -15.504 -8.081 49.499 1.00 15.28 176 PRO A CA 1
ATOM 794 C C . PRO A 1 96 ? -15.211 -6.810 50.262 1.00 14.12 176 PRO A C 1
ATOM 795 O O . PRO A 1 96 ? -14.776 -6.872 51.430 1.00 15.47 176 PRO A O 1
ATOM 799 N N . ALA A 1 97 ? -15.465 -5.678 49.628 1.00 12.04 177 ALA A N 1
ATOM 800 C CA . ALA A 1 97 ? -15.186 -4.384 50.203 1.00 11.86 177 ALA A CA 1
ATOM 801 C C . ALA A 1 97 ? -16.117 -3.320 49.649 1.00 10.76 177 ALA A C 1
ATOM 802 O O . ALA A 1 97 ? -16.670 -3.452 48.560 1.00 14.08 177 ALA A O 1
ATOM 804 N N . ALA A 1 98 ? -16.303 -2.250 50.426 1.00 9.94 178 ALA A N 1
ATOM 805 C CA . ALA A 1 98 ? -16.905 -1.043 49.913 1.00 9.25 178 ALA A CA 1
ATOM 806 C C . ALA A 1 98 ? -15.978 -0.443 48.852 1.00 10.07 178 ALA A C 1
ATOM 807 O O . ALA A 1 98 ? -14.737 -0.528 48.959 1.00 14.30 178 ALA A O 1
ATOM 809 N N . ILE A 1 99 ? -16.576 0.185 47.854 1.00 11.03 179 ILE A N 1
ATOM 810 C CA . ILE A 1 99 ? -15.820 0.964 46.880 1.00 9.75 179 ILE A CA 1
ATOM 811 C C . ILE A 1 99 ? -15.413 2.273 47.553 1.00 10.51 179 ILE A C 1
ATOM 812 O O . ILE A 1 99 ? -16.231 2.907 48.222 1.00 12.41 179 ILE A O 1
ATOM 817 N N . LYS A 1 100 ? -14.155 2.647 47.365 1.00 9.99 180 LYS A N 1
ATOM 818 C CA . LYS A 1 100 ? -13.591 3.845 47.925 1.00 10.80 180 LYS A CA 1
ATOM 819 C C . LYS A 1 100 ? -13.354 4.842 46.812 1.00 12.01 180 LYS A C 1
ATOM 820 O O . LYS A 1 100 ? -13.156 4.437 45.680 1.00 11.65 180 LYS A O 1
ATOM 826 N N . PRO A 1 101 ? -13.284 6.136 47.147 1.00 12.39 181 PRO A N 1
ATOM 827 C CA . PRO A 1 101 ? -12.985 7.159 46.154 1.00 14.38 181 PRO A CA 1
ATOM 828 C C . PRO A 1 101 ? -11.581 6.966 45.570 1.00 10.35 181 PRO A C 1
ATOM 829 O O . PRO A 1 101 ? -10.706 6.396 46.203 1.00 11.19 181 PRO A O 1
ATOM 833 N N . ALA A 1 102 ? -11.421 7.371 44.319 1.00 11.04 182 ALA A N 1
ATOM 834 C CA . ALA A 1 102 ? -10.089 7.542 43.769 1.00 9.96 182 ALA A CA 1
ATOM 835 C C . ALA A 1 102 ? -9.689 8.952 44.159 1.00 10.24 182 ALA A C 1
ATOM 836 O O . ALA A 1 102 ? -10.441 9.894 43.994 1.00 11.41 182 ALA A O 1
ATOM 838 N N . VAL A 1 103 ? -8.489 9.071 44.714 1.00 9.16 183 VAL A N 1
ATOM 839 C CA . VAL A 1 103 ? -8.093 10.278 45.460 1.00 7.48 183 VAL A CA 1
ATOM 840 C C . VAL A 1 103 ? -6.934 11.030 44.818 1.00 10.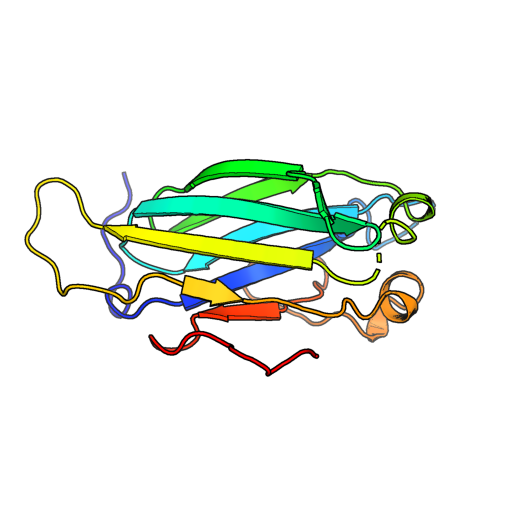28 183 VAL A C 1
ATOM 841 O O . VAL A 1 103 ? -5.940 10.420 44.424 1.00 9.57 183 VAL A O 1
ATOM 845 N N . SER A 1 104 ? -7.079 12.346 44.709 1.00 10.94 184 SER A N 1
ATOM 846 C CA . SER A 1 104 ? -5.945 13.179 44.396 1.00 11.05 184 SER A CA 1
ATOM 847 C C . SER A 1 104 ? -5.985 14.371 45.339 1.00 9.20 184 SER A C 1
ATOM 848 O O . SER A 1 104 ? -6.996 15.050 45.401 1.00 12.07 184 SER A O 1
ATOM 851 N N . VAL A 1 105 ? -4.891 14.593 46.065 1.00 9.04 185 VAL A N 1
ATOM 852 C CA . VAL A 1 105 ? -4.791 15.708 47.021 1.00 8.81 185 VAL A CA 1
ATOM 853 C C . VAL A 1 105 ? -3.499 16.486 46.767 1.00 8.69 185 VAL A C 1
ATOM 854 O O . VAL A 1 105 ? -2.414 15.922 46.795 1.00 10.60 185 VAL A O 1
ATOM 858 N N . GLU A 1 106 ? -3.649 17.773 46.467 1.00 9.79 186 GLU A N 1
ATOM 859 C CA . GLU A 1 106 ? -2.517 18.680 46.306 1.00 10.56 186 GLU A CA 1
ATOM 860 C C . GLU A 1 106 ? -2.347 19.492 47.604 1.00 12.79 186 GLU A C 1
ATOM 861 O O . GLU A 1 106 ? -3.334 19.894 48.231 1.00 15.03 186 GLU A O 1
ATOM 867 N N . LEU A 1 107 ? -1.098 19.640 48.014 1.00 11.25 187 LEU A N 1
ATOM 868 C CA A LEU A 1 107 ? -0.763 20.294 49.290 0.50 12.30 187 LEU A CA 1
ATOM 869 C CA B LEU A 1 107 ? -0.726 20.263 49.298 0.50 11.95 187 LEU A CA 1
ATOM 870 C C . LEU A 1 107 ? 0.349 21.302 49.115 1.00 13.93 187 LEU A C 1
ATOM 871 O O . LEU A 1 107 ? 1.312 21.061 48.407 1.00 14.25 187 LEU A O 1
ATOM 880 N N . ARG A 1 108 ? 0.215 22.451 49.795 1.00 10.96 188 ARG A N 1
ATOM 881 C CA . ARG A 1 108 ? 1.353 23.360 49.919 1.00 12.26 188 ARG A CA 1
ATOM 882 C C . ARG A 1 108 ? 2.012 23.038 51.245 1.00 13.58 188 ARG A C 1
ATOM 883 O O . ARG A 1 108 ? 1.389 23.201 52.266 1.00 15.02 188 ARG A O 1
ATOM 891 N N . ILE A 1 109 ? 3.239 22.542 51.217 1.00 11.23 189 ILE A N 1
ATOM 892 C CA . ILE A 1 109 ? 3.940 22.132 52.427 1.00 11.72 189 ILE A CA 1
ATOM 893 C C . ILE A 1 109 ? 4.446 23.351 53.220 1.00 13.09 189 ILE A C 1
ATOM 894 O O . ILE A 1 109 ? 4.907 24.325 52.657 1.00 11.11 189 ILE A O 1
ATOM 899 N N . ASP A 1 110 ? 4.299 23.253 54.540 1.00 13.99 190 ASP A N 1
ATOM 900 C CA . ASP A 1 110 ? 4.702 24.295 55.483 1.00 11.28 190 ASP A CA 1
ATOM 901 C C . ASP A 1 110 ? 6.172 24.133 55.743 1.00 10.92 190 ASP A C 1
ATOM 902 O O . ASP A 1 110 ? 6.559 23.616 56.777 1.00 11.34 190 ASP A O 1
ATOM 907 N N . THR A 1 111 ? 6.986 24.570 54.786 1.00 10.19 191 THR A N 1
ATOM 908 C CA . THR A 1 111 ? 8.423 24.320 54.862 1.00 9.25 191 THR A CA 1
ATOM 909 C C . THR A 1 111 ? 9.058 25.069 56.038 1.00 8.42 191 THR A C 1
ATOM 910 O O . THR A 1 111 ? 10.073 24.619 56.555 1.00 9.06 191 THR A O 1
ATOM 914 N N . VAL A 1 112 ? 8.471 26.186 56.501 1.00 6.99 192 VAL A N 1
ATOM 915 C CA . VAL A 1 112 ? 9.054 26.883 57.658 1.00 7.74 192 VAL A CA 1
ATOM 916 C C . VAL A 1 112 ? 9.146 25.978 58.908 1.00 8.63 192 VAL A C 1
ATOM 917 O O . VAL A 1 112 ? 10.036 26.138 59.763 1.00 6.95 192 VAL A O 1
ATOM 921 N N . LYS A 1 113 ? 8.219 25.038 59.013 1.00 7.90 193 LYS A N 1
ATOM 922 C CA . LYS A 1 113 ? 8.120 24.197 60.209 1.00 10.41 193 LYS A CA 1
ATOM 923 C C . LYS A 1 113 ? 9.278 23.241 60.357 1.00 8.83 193 LYS A C 1
ATOM 924 O O . LYS A 1 113 ? 9.552 22.763 61.471 1.00 9.57 193 LYS A O 1
ATOM 930 N N . PHE A 1 114 ? 9.982 22.951 59.251 1.00 9.55 194 PHE A N 1
ATOM 931 C CA . PHE A 1 114 ? 11.075 21.990 59.296 1.00 9.15 194 PHE A CA 1
ATOM 932 C C . PHE A 1 114 ? 12.282 22.492 60.082 1.00 9.73 194 PHE A C 1
ATOM 933 O O . PHE A 1 114 ? 13.189 21.724 60.392 1.00 10.28 194 PHE A O 1
ATOM 941 N N . TYR A 1 115 ? 12.289 23.781 60.429 1.00 7.16 195 TYR A N 1
ATOM 942 C CA . TYR A 1 115 ? 13.328 24.384 61.266 1.00 6.99 195 TYR A CA 1
ATOM 943 C C . TYR A 1 115 ? 12.878 24.519 62.724 1.00 6.50 195 TYR A C 1
ATOM 944 O O . TYR A 1 115 ? 13.619 25.027 63.548 1.00 8.92 195 TYR A O 1
ATOM 953 N N . LYS A 1 116 ? 11.640 24.104 63.024 1.00 8.34 196 LYS A N 1
ATOM 954 C CA . LYS A 1 116 ? 11.003 24.369 64.313 1.00 7.63 196 LYS A CA 1
ATOM 955 C C . LYS A 1 116 ? 10.302 23.117 64.859 1.00 8.49 196 LYS A C 1
ATOM 956 O O . LYS A 1 116 ? 9.112 22.903 64.638 1.00 9.14 196 LYS A O 1
ATOM 962 N N . LEU A 1 117 ? 11.041 22.317 65.598 1.00 9.77 197 LEU A N 1
ATOM 963 C CA . LEU A 1 117 ? 10.537 21.026 66.033 1.00 9.79 197 LEU A CA 1
ATOM 964 C C . LEU A 1 117 ? 9.234 21.138 66.826 1.00 9.11 197 LEU A C 1
ATOM 965 O O . LEU A 1 117 ? 8.394 20.246 66.754 1.00 9.20 197 LEU A O 1
ATOM 970 N N . HIS A 1 118 ? 9.052 22.211 67.572 1.00 8.54 198 HIS A N 1
ATOM 971 C CA . HIS A 1 118 ? 7.863 22.341 68.431 1.00 8.03 198 HIS A CA 1
ATOM 972 C C . HIS A 1 118 ? 6.588 22.511 67.583 1.00 8.73 198 HIS A C 1
ATOM 973 O O . HIS A 1 118 ? 5.490 22.412 68.131 1.00 11.39 198 HIS A O 1
ATOM 980 N N . THR A 1 119 ? 6.717 22.779 66.284 1.00 7.75 199 THR A N 1
ATOM 981 C CA . THR A 1 119 ? 5.541 22.900 65.395 1.00 8.51 199 THR A CA 1
ATOM 982 C C . THR A 1 119 ? 5.093 21.549 64.856 1.00 10.72 199 THR A C 1
ATOM 983 O O . THR A 1 119 ? 3.987 21.436 64.281 1.00 10.56 199 THR A O 1
ATOM 987 N N . PHE A 1 120 ? 5.955 20.548 64.984 1.00 11.85 200 PHE A N 1
ATOM 988 C CA . PHE A 1 120 ? 5.570 19.165 64.682 1.00 11.68 200 PHE A CA 1
ATOM 989 C C . PHE A 1 120 ? 4.729 18.674 65.832 1.00 14.46 200 PHE A C 1
ATOM 990 O O . PHE A 1 120 ? 4.792 19.246 66.926 1.00 16.39 200 PHE A O 1
ATOM 998 N N . SER A 1 121 ? 3.984 17.586 65.650 1.00 15.80 201 SER A N 1
ATOM 999 C CA A SER A 1 121 ? 3.068 17.136 66.696 0.50 16.72 201 SER A CA 1
ATOM 1000 C CA B SER A 1 121 ? 3.082 17.135 66.718 0.50 17.30 201 SER A CA 1
ATOM 1001 C C . SER A 1 121 ? 3.271 15.684 67.092 1.00 15.84 201 SER A C 1
ATOM 1002 O O . SER A 1 121 ? 3.744 14.867 66.310 1.00 13.25 201 SER A O 1
ATOM 1007 N N . ALA A 1 122 ? 2.911 15.386 68.326 1.00 16.58 202 ALA A N 1
ATOM 1008 C CA . ALA A 1 122 ? 2.933 14.020 68.795 1.00 16.45 202 ALA A CA 1
ATOM 1009 C C . ALA A 1 122 ? 1.904 13.225 67.989 1.00 16.56 202 ALA A C 1
ATOM 1010 O O . ALA A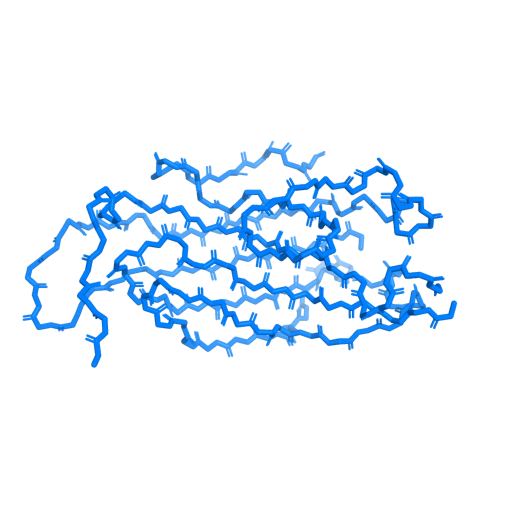 1 122 ? 0.823 13.713 67.634 1.00 18.68 202 ALA A O 1
ATOM 1012 N N . SER A 1 123 ? 2.257 11.994 67.684 1.00 16.52 203 SER A N 1
ATOM 1013 C CA A SER A 1 123 ? 1.338 11.125 66.979 0.50 15.68 203 SER A CA 1
ATOM 1014 C CA B SER A 1 123 ? 1.458 11.104 66.852 0.50 16.17 203 SER A CA 1
ATOM 1015 C C . SER A 1 123 ? 1.535 9.695 67.424 1.00 15.91 203 SER A C 1
ATOM 1016 O O . SER A 1 123 ? 2.529 9.350 68.031 1.00 18.51 203 SER A O 1
ATOM 1021 N N . ASP A 1 124 ? 0.541 8.878 67.148 1.00 16.15 204 ASP A N 1
ATOM 1022 C CA . ASP A 1 124 ? 0.625 7.447 67.470 1.00 17.96 204 ASP A CA 1
ATOM 1023 C C . ASP A 1 124 ? 1.563 6.710 66.505 1.00 16.20 204 ASP A C 1
ATOM 1024 O O . ASP A 1 124 ? 1.962 5.561 66.762 1.00 19.25 204 ASP A O 1
ATOM 1029 N N . PHE A 1 125 ? 1.948 7.369 65.417 1.00 13.65 205 PHE A N 1
ATOM 1030 C CA . PHE A 1 125 ? 2.653 6.708 64.317 1.00 12.39 205 PHE A CA 1
ATOM 1031 C C . PHE A 1 125 ? 4.169 6.728 64.455 1.00 11.52 205 PHE A C 1
ATOM 1032 O O . PHE A 1 125 ? 4.830 5.975 63.773 1.00 11.88 205 PHE A O 1
ATOM 1040 N N . PHE A 1 126 ? 4.718 7.614 65.294 1.00 11.07 206 PHE A N 1
ATOM 1041 C CA . PHE A 1 126 ? 6.158 7.745 65.445 1.00 10.95 206 PHE A CA 1
ATOM 1042 C C . PHE A 1 126 ? 6.468 8.119 66.873 1.00 10.37 206 PHE A C 1
ATOM 1043 O O . PHE A 1 126 ? 5.605 8.683 67.533 1.00 12.14 206 PHE A O 1
ATOM 1051 N N . GLU A 1 127 ? 7.685 7.841 67.323 1.00 10.75 207 GLU A N 1
ATOM 1052 C CA . GLU A 1 127 ? 8.105 8.315 68.629 1.00 12.30 207 GLU A CA 1
ATOM 1053 C C . GLU A 1 127 ? 8.464 9.821 68.566 1.00 11.52 207 GLU A C 1
ATOM 1054 O O . GLU A 1 127 ? 8.135 10.566 69.527 1.00 16.71 207 GLU A O 1
ATOM 1060 N N . GLU A 1 128 ? 9.168 10.229 67.511 1.00 13.94 208 GLU A N 1
ATOM 1061 C CA . GLU A 1 128 ? 9.478 11.652 67.215 1.00 14.98 208 GLU A CA 1
ATOM 1062 C C . GLU A 1 128 ? 8.182 12.392 66.910 1.00 14.75 208 GLU A C 1
ATOM 1063 O O . GLU A 1 128 ? 7.227 11.797 66.384 1.00 14.19 208 GLU A O 1
ATOM 1069 N N . PRO A 1 129 ? 8.176 13.717 67.154 1.00 13.31 209 PRO A N 1
ATOM 1070 C CA . PRO A 1 129 ? 7.125 14.554 66.568 1.00 12.41 209 PRO A CA 1
ATOM 1071 C C . PRO A 1 129 ? 7.110 14.444 65.061 1.00 11.25 209 PRO A C 1
ATOM 1072 O O . PRO A 1 129 ? 8.144 14.176 64.440 1.00 12.08 209 PRO A O 1
ATOM 1076 N N . ALA A 1 130 ? 5.934 14.623 64.469 1.00 10.21 210 ALA A N 1
ATOM 1077 C CA . ALA A 1 130 ? 5.780 14.520 63.018 1.00 11.28 210 ALA A CA 1
ATOM 1078 C C . ALA A 1 130 ? 4.899 15.643 62.492 1.00 11.05 210 ALA A C 1
ATOM 1079 O O . ALA A 1 130 ? 4.050 16.154 63.200 1.00 11.97 210 ALA A O 1
ATOM 1081 N N . LEU A 1 131 ? 5.126 16.009 61.239 1.00 10.41 211 LEU A N 1
ATOM 1082 C CA . LEU A 1 131 ? 4.285 16.952 60.523 1.00 10.96 211 LEU A CA 1
ATOM 1083 C C . LEU A 1 131 ? 3.377 16.107 59.655 1.00 11.28 211 LEU A C 1
ATOM 1084 O O . LEU A 1 131 ? 3.848 15.469 58.737 1.00 11.61 211 LEU A O 1
ATOM 1089 N N . ILE A 1 132 ? 2.100 16.104 59.999 1.00 11.77 212 ILE A N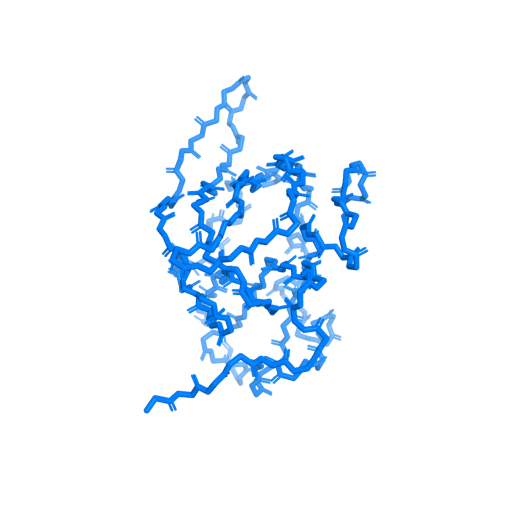 1
ATOM 1090 C CA A ILE A 1 132 ? 1.155 15.192 59.379 0.50 12.73 212 ILE A CA 1
ATOM 1091 C CA B ILE A 1 132 ? 1.106 15.189 59.423 0.50 12.52 212 ILE A CA 1
ATOM 1092 C C . ILE A 1 132 ? 0.083 15.939 58.592 1.00 13.41 212 ILE A C 1
ATOM 1093 O O . ILE A 1 132 ? -0.600 16.826 59.108 1.00 13.16 212 ILE A O 1
ATOM 1102 N N . TYR A 1 133 ? -0.039 15.569 57.314 1.00 10.48 213 TYR A N 1
ATOM 1103 C CA . TYR A 1 133 ? -1.051 16.090 56.406 1.00 10.19 213 TYR A CA 1
ATOM 1104 C C . TYR A 1 133 ? -2.057 14.990 56.088 1.00 10.81 213 TYR A C 1
ATOM 1105 O O . TYR A 1 133 ? -1.650 13.859 55.768 1.00 12.97 213 TYR A O 1
ATOM 1114 N N . ASP A 1 134 ? -3.340 15.305 56.204 1.00 10.76 214 ASP A N 1
ATOM 1115 C CA . ASP A 1 134 ? -4.393 14.373 55.815 1.00 10.97 214 ASP A CA 1
ATOM 1116 C C . ASP A 1 134 ? -4.435 14.217 54.314 1.00 11.31 214 ASP A C 1
ATOM 1117 O O . ASP A 1 134 ? -4.433 15.201 53.599 1.00 11.28 214 ASP A O 1
ATOM 1122 N N . ILE A 1 135 ? -4.490 12.981 53.838 1.00 10.16 215 ILE A N 1
ATOM 1123 C CA . ILE A 1 135 ? -4.822 12.694 52.436 1.00 9.58 215 ILE A CA 1
ATOM 1124 C C . ILE A 1 135 ? -6.289 12.201 52.336 1.00 9.90 215 ILE A C 1
ATOM 1125 O O . ILE A 1 135 ? -7.109 12.746 51.578 1.00 10.26 215 ILE A O 1
ATOM 1130 N N . VAL A 1 136 ? -6.626 11.226 53.174 1.00 8.45 216 VAL A N 1
ATOM 1131 C CA . VAL A 1 136 ? -8.011 10.837 53.381 1.00 8.90 216 VAL A CA 1
ATOM 1132 C C . VAL A 1 136 ? -8.246 10.780 54.863 1.00 8.89 216 VAL A C 1
ATOM 1133 O O . VAL A 1 136 ? -7.492 10.155 55.582 1.00 9.15 216 VAL A O 1
ATOM 1137 N N . LYS A 1 137 ? -9.291 11.451 55.311 1.00 9.57 217 LYS A N 1
ATOM 1138 C CA A LYS A 1 137 ? -9.623 11.451 56.738 0.50 10.09 217 LYS A CA 1
ATOM 1139 C 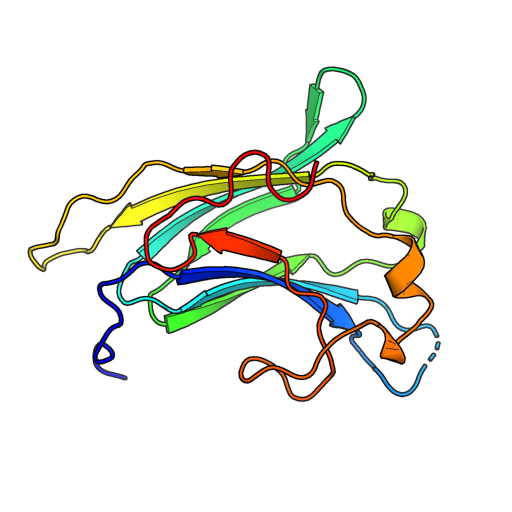CA B LYS A 1 137 ? -9.629 11.464 56.738 0.50 10.90 217 LYS A CA 1
ATOM 1140 C C . LYS A 1 137 ? -11.067 11.010 56.849 1.00 10.25 217 LYS A C 1
ATOM 1141 O O . LYS A 1 137 ? -11.972 11.656 56.290 1.00 11.17 217 LYS A O 1
ATOM 1148 N N . ASP A 1 138 ? -11.277 9.896 57.553 1.00 12.75 218 ASP A N 1
ATOM 1149 C CA . ASP A 1 138 ? -12.631 9.374 57.767 1.00 16.19 218 ASP A CA 1
ATOM 1150 C C . ASP A 1 138 ? -13.387 9.257 56.445 1.00 16.46 218 ASP A C 1
ATOM 1151 O O . ASP A 1 138 ? -14.515 9.736 56.294 1.00 16.73 218 ASP A O 1
ATOM 1156 N N . ASP A 1 139 ? -12.715 8.635 55.470 1.00 15.57 219 ASP A N 1
ATOM 1157 C CA . ASP A 1 139 ? -13.242 8.394 54.117 1.00 15.44 219 ASP A CA 1
ATOM 1158 C C . ASP A 1 139 ? -13.349 9.633 53.212 1.00 16.12 219 ASP A C 1
ATOM 1159 O O . ASP A 1 139 ? -13.699 9.481 52.041 1.00 16.90 219 ASP A O 1
ATOM 1164 N N . VAL A 1 140 ? -13.017 10.822 53.729 1.00 14.19 220 VAL A N 1
ATOM 1165 C CA . VAL A 1 140 ? -13.141 12.063 52.963 1.00 14.48 220 VAL A CA 1
ATOM 1166 C C . VAL A 1 140 ? -11.778 12.507 52.476 1.00 13.44 220 VAL A C 1
ATOM 1167 O O . VAL A 1 140 ? -10.936 12.847 53.283 1.00 14.04 220 VAL A O 1
ATOM 1171 N N . PRO A 1 141 ? -11.567 12.527 51.156 1.00 14.66 221 PRO A N 1
ATOM 1172 C CA . PRO A 1 141 ? -10.341 13.102 50.625 1.00 15.14 221 PRO A CA 1
ATOM 1173 C C . PRO A 1 141 ? -10.140 14.542 51.064 1.00 13.07 221 PRO A C 1
ATOM 1174 O O . PRO A 1 141 ? -11.080 15.326 51.069 1.00 14.31 221 PRO A O 1
ATOM 1178 N N . ALA A 1 142 ? -8.918 14.895 51.407 1.00 13.20 222 ALA A N 1
ATOM 1179 C CA . ALA A 1 142 ? -8.627 16.227 51.940 1.00 19.82 222 ALA A CA 1
ATOM 1180 C C . ALA A 1 142 ? -8.399 17.277 50.845 1.00 23.98 222 ALA A C 1
ATOM 1181 O O . ALA A 1 142 ? -7.450 18.066 50.927 1.00 26.90 222 ALA A O 1
ATOM 1183 N N . LYS A 1 143 ? -9.245 17.278 49.830 1.00 26.44 223 LYS A N 1
ATOM 1184 C CA . LYS A 1 143 ? -9.185 18.286 48.744 1.00 28.94 223 LYS A CA 1
ATOM 1185 C C . LYS A 1 143 ? -9.217 19.748 49.205 1.00 31.46 223 LYS A C 1
ATOM 1186 O O . LYS A 1 143 ? -10.062 20.127 50.016 1.00 30.36 223 LYS A O 1
ATOM 1188 N N . GLN A 1 144 ? -8.324 20.555 48.629 1.00 33.48 224 GLN A N 1
ATOM 1189 C CA . GLN A 1 144 ? -8.281 22.013 48.839 1.00 36.17 224 GLN A CA 1
ATOM 1190 C C . GLN A 1 144 ? -8.168 22.382 50.323 1.00 37.26 224 GLN A C 1
ATOM 1191 O O . GLN A 1 144 ? -8.561 23.481 50.734 1.00 39.58 224 GLN A O 1
ATOM 1194 N N . VAL A 1 145 ? -7.621 21.467 51.124 1.00 35.87 225 VAL A N 1
ATOM 1195 C CA . VAL A 1 145 ? -7.488 21.707 52.552 1.00 35.08 225 VAL A CA 1
ATOM 1196 C C . VAL A 1 145 ? -6.184 22.440 52.843 1.00 34.72 225 VAL A C 1
ATOM 1197 O O . VAL A 1 145 ? -6.166 23.393 53.639 1.00 33.13 225 VAL A O 1
ATOM 1201 N N . TYR A 1 146 ? -5.094 22.001 52.204 1.00 34.12 226 TYR A N 1
ATOM 1202 C CA . TYR A 1 146 ? -3.777 22.584 52.469 1.00 34.15 226 TYR A CA 1
ATOM 1203 C C . TYR A 1 146 ? -3.211 23.362 51.276 1.00 35.19 226 TYR A C 1
ATOM 1204 O O . TYR A 1 146 ? -2.059 23.177 50.927 1.00 29.58 226 TYR A O 1
ATOM 1213 N N . VAL A 1 147 ? -4.025 24.226 50.667 1.00 39.09 227 VAL A N 1
ATOM 1214 C CA . VAL A 1 147 ? -3.611 25.041 49.503 1.00 39.96 227 VAL A CA 1
ATOM 1215 C C . VAL A 1 147 ? -4.060 26.492 49.681 1.00 42.37 227 VAL A C 1
ATOM 1216 O O . VAL A 1 147 ? -3.534 27.205 50.540 1.00 45.09 227 VAL A O 1
#

Foldseek 3Di:
DDDFDVVQLFWWKKWKKFWPDLPDVTWIWIKIFTAHQWKKWKWKWFDDPPDIDTQATGIDHHGGMDTRDIGHLVCLVSFKMKMWMAIHDDPDDGDGADGFIAMAGDPSVCVVPQVPFDDDPRDPGGIDIDTCADRRRGCHPVHD

InterPro domains:
  IPR002625 Smr domain [PF01713] (276-354)
  IPR002625 Smr domain [PS50828] (275-354)
  IPR018598 Domain of unknown function DUF2027 [PF09640] (91-245)
  IPR036063 Smr domain superfamily [G3DSA:3.30.1370.110] (271-354)
  IPR036781 Smr-associated-like superfamily [G3DSA:2.60.40.1600] (92-227)
  IPR036781 Smr-associated-like superfamily [SSF158949] (82-227)

Sequence (144 aa):
RQPEVRGGDTLNVFLAYVPEDAKATTPFEAYLVNDSNYYYLYYTYLSAEGKAWNNNRSHGLVEPNTKLLLEEEFTKDVLNNEERVAVQLIAFKDDGKPAAIKPAVSVELLRIDTVKFYKLHTFSSASSDFFEEPALIIYDIVKKDDVPAKQVYV

CATH classification: 2.60.40.1600

Radius of gyration: 15.22 Å; Cα contacts (8 Å, |Δi|>4): 349; chains: 1; bounding box: 39×39×34 Å

Solvent-accessible surface area: 8152 Å² total

Nearest PDB structures (foldseek):
  2huh-assembly1_A-2  TM=1.007E+00  e=3.128E-25  Bacteroides thetaiotaomicron
  1w16-assembly1_A  TM=3.780E-01  e=1.299E-01  Rattus norvegicus
  6ncz-assembly1_C  TM=4.263E-01  e=6.894E-01  Fusicatenibacter saccharivorans
  7q1y-assembly2_B  TM=4.184E-01  e=2.510E+00  Homo sapiens
  4ayf-assembly1_A  TM=3.462E-01  e=5.630E+00  Yersinia pestis

B-factor: mean 17.01, std 10.27, range [2.0, 63.49]